Protein AF-A0A1V5PJX3-F1 (afdb_monomer)

Nearest PDB structures (foldseek):
  7xn7-assembly1_q  TM=4.315E-01  e=5.815E+00  Komagataella phaffii

Radius of gyration: 10.66 Å; Cα contacts (8 Å, |Δi|>4): 36; chains: 1; bounding box: 21×28×23 Å

pLDDT: mean 94.94, std 2.89, range [80.75, 97.12]

Foldseek 3Di:
DWDFDVVVTAIDDDDPDPDDDPVRVVVRCVRRVHDPVRVVVVVD

Sequence (44 aa):
MILRRDNPFAQTTVPDHKVIDRGTLKSILRKANLTVEEFIKYLY

Structure (mmCIF, N/CA/C/O backbone):
data_AF-A0A1V5PJX3-F1
#
_entry.id   AF-A0A1V5PJX3-F1
#
loop_
_atom_site.group_PDB
_atom_site.id
_atom_site.type_symbol
_atom_site.label_atom_id
_atom_site.label_alt_id
_atom_site.label_comp_id
_atom_site.label_asym_id
_atom_site.label_entity_id
_atom_site.label_seq_id
_atom_site.pdbx_PDB_ins_code
_atom_site.Cartn_x
_atom_site.Cartn_y
_atom_site.Cartn_z
_atom_site.occupancy
_atom_site.B_iso_or_equiv
_atom_site.auth_seq_id
_atom_site.auth_comp_id
_atom_site.auth_asym_id
_atom_site.auth_atom_id
_atom_site.pdbx_PDB_model_num
ATOM 1 N N . MET A 1 1 ? -2.399 -2.535 -13.432 1.00 87.25 1 MET A N 1
ATOM 2 C CA . MET A 1 1 ? -2.518 -1.062 -13.612 1.00 87.25 1 MET A CA 1
ATOM 3 C C . MET A 1 1 ? -1.479 -0.336 -12.750 1.00 87.25 1 MET A C 1
ATOM 5 O O . MET A 1 1 ? -1.147 -0.859 -11.688 1.00 87.25 1 MET A O 1
ATOM 9 N N . ILE A 1 2 ? -0.953 0.819 -13.190 1.00 93.38 2 ILE A N 1
ATOM 10 C CA . ILE A 1 2 ? -0.094 1.708 -12.374 1.00 93.38 2 ILE A CA 1
ATOM 11 C C . ILE A 1 2 ? -0.975 2.802 -11.760 1.00 93.38 2 ILE A C 1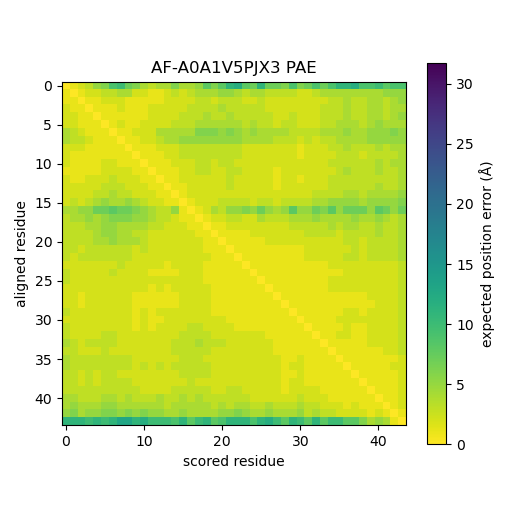
ATOM 13 O O . ILE A 1 2 ? -1.738 3.439 -12.479 1.00 93.38 2 ILE A O 1
ATOM 17 N N . LEU A 1 3 ? -0.859 3.016 -10.449 1.00 95.50 3 LEU A N 1
ATOM 18 C CA . LEU A 1 3 ? -1.548 4.068 -9.700 1.00 95.50 3 LEU A CA 1
ATOM 19 C C . LEU A 1 3 ? -0.524 5.059 -9.145 1.00 95.50 3 LEU A C 1
ATOM 21 O O . LEU A 1 3 ? 0.522 4.641 -8.642 1.00 95.5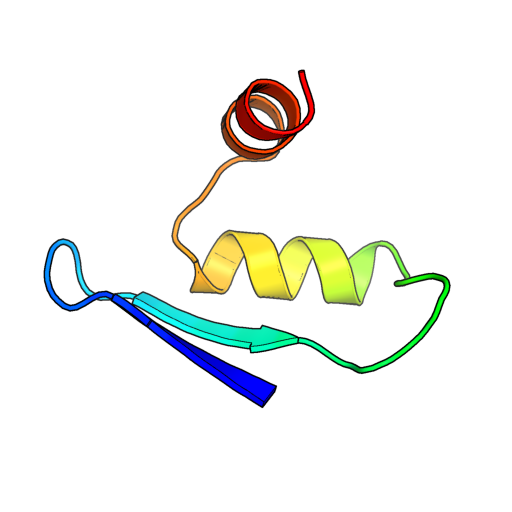0 3 LEU A O 1
ATOM 25 N N . ARG A 1 4 ? -0.829 6.357 -9.214 1.00 96.62 4 ARG A N 1
ATOM 26 C CA . ARG A 1 4 ? 0.047 7.442 -8.759 1.00 96.62 4 ARG A CA 1
ATOM 27 C C . ARG A 1 4 ? -0.763 8.546 -8.075 1.00 96.62 4 ARG A C 1
ATOM 29 O O . ARG A 1 4 ? -1.842 8.893 -8.541 1.00 96.62 4 ARG A O 1
ATOM 36 N N . ARG A 1 5 ? -0.206 9.105 -7.001 1.00 94.88 5 ARG A N 1
ATOM 37 C CA . ARG A 1 5 ? -0.654 10.317 -6.302 1.00 94.88 5 ARG A CA 1
ATOM 38 C C . ARG A 1 5 ? 0.530 11.275 -6.20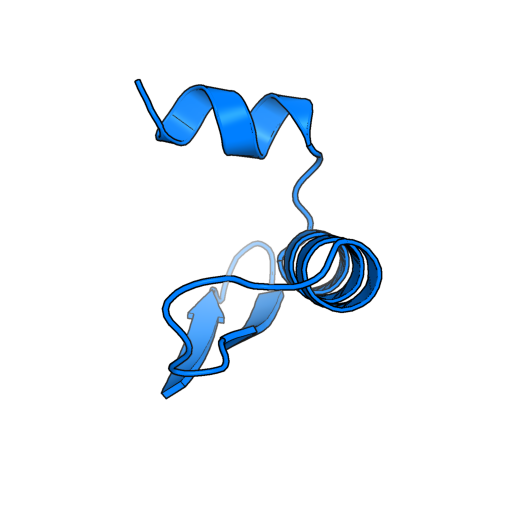0 1.00 94.88 5 ARG A C 1
ATOM 40 O O . ARG A 1 5 ? 1.623 10.833 -5.856 1.00 94.88 5 ARG A O 1
ATOM 47 N N . ASP A 1 6 ? 0.318 12.564 -6.454 1.00 96.44 6 ASP A N 1
ATOM 48 C CA . ASP A 1 6 ? 1.419 13.537 -6.468 1.00 96.44 6 ASP A CA 1
ATOM 49 C C . ASP A 1 6 ? 1.729 14.158 -5.094 1.00 96.44 6 ASP A C 1
ATOM 51 O O . ASP A 1 6 ? 2.902 14.349 -4.787 1.00 96.44 6 ASP A O 1
ATOM 55 N N . ASN A 1 7 ? 0.731 14.419 -4.233 1.00 94.50 7 ASN A N 1
ATOM 56 C CA . ASN A 1 7 ? 0.963 14.967 -2.888 1.00 94.50 7 ASN A CA 1
ATOM 57 C C . ASN A 1 7 ? 0.069 14.317 -1.804 1.00 94.50 7 ASN A C 1
ATOM 59 O O . ASN A 1 7 ? -1.156 14.411 -1.905 1.00 94.50 7 ASN A O 1
ATOM 63 N N . PRO A 1 8 ? 0.644 13.680 -0.763 1.00 93.00 8 PRO A N 1
ATOM 64 C CA . PRO A 1 8 ? 2.043 13.259 -0.696 1.00 93.00 8 PRO A CA 1
ATOM 65 C C . PRO A 1 8 ? 2.343 12.236 -1.799 1.00 93.00 8 PRO A C 1
ATOM 67 O O . PRO A 1 8 ? 1.476 11.431 -2.160 1.00 93.00 8 PRO A O 1
ATOM 70 N N . PHE A 1 9 ? 3.560 12.271 -2.342 1.00 95.50 9 PHE A N 1
ATOM 71 C CA . PHE A 1 9 ? 3.930 11.410 -3.462 1.00 95.50 9 PHE A CA 1
ATOM 72 C C . PHE A 1 9 ? 3.788 9.926 -3.098 1.00 95.50 9 PHE A C 1
ATOM 74 O O . PHE A 1 9 ? 4.307 9.470 -2.079 1.00 95.50 9 PHE A O 1
ATOM 81 N N . ALA A 1 10 ? 3.092 9.167 -3.943 1.00 96.94 10 ALA A N 1
ATOM 82 C CA . ALA A 1 10 ? 3.009 7.716 -3.852 1.00 96.94 10 ALA A CA 1
ATOM 83 C C . ALA A 1 10 ? 2.775 7.105 -5.236 1.00 96.94 10 ALA A C 1
ATOM 85 O O . ALA A 1 10 ? 2.034 7.651 -6.053 1.00 96.94 10 ALA A O 1
ATOM 86 N N . GLN A 1 11 ? 3.369 5.941 -5.493 1.00 96.62 11 GLN A N 1
ATOM 87 C CA . GLN A 1 11 ? 3.161 5.199 -6.733 1.00 96.62 11 GLN A CA 1
ATOM 88 C C . GLN A 1 11 ? 3.212 3.697 -6.460 1.00 96.62 11 GLN A C 1
ATOM 90 O O . GLN A 1 11 ? 4.111 3.204 -5.779 1.00 96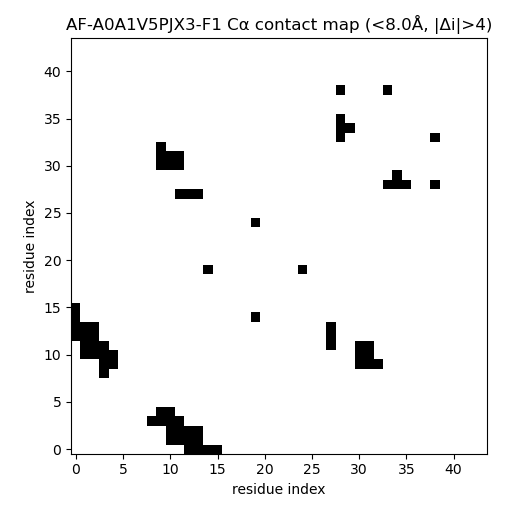.62 11 GLN A O 1
ATOM 95 N N . THR A 1 12 ? 2.255 2.951 -7.004 1.00 97.00 12 THR A N 1
ATOM 96 C CA . THR A 1 12 ? 2.187 1.498 -6.828 1.00 97.00 12 THR A CA 1
ATOM 97 C C . THR A 1 12 ? 1.573 0.807 -8.042 1.00 97.00 12 THR A C 1
ATOM 99 O O . THR A 1 12 ? 1.008 1.444 -8.932 1.00 97.00 12 THR A O 1
ATOM 102 N N . THR A 1 13 ? 1.692 -0.514 -8.087 1.00 96.38 13 THR A N 1
ATOM 103 C CA . THR A 1 13 ? 1.007 -1.372 -9.052 1.00 96.38 13 THR A CA 1
ATOM 104 C C . THR A 1 13 ? 0.054 -2.291 -8.314 1.00 96.38 13 THR A C 1
ATOM 106 O O . THR A 1 13 ? 0.381 -2.802 -7.245 1.00 96.38 13 THR A O 1
ATOM 109 N N . VAL A 1 14 ? -1.120 -2.513 -8.899 1.00 94.75 14 VAL A N 1
ATOM 110 C CA . VAL A 1 14 ? -2.093 -3.482 -8.384 1.00 94.75 14 VAL A CA 1
ATOM 111 C C . VAL A 1 14 ? -2.215 -4.613 -9.406 1.00 94.75 14 VAL A C 1
ATOM 113 O O . VAL A 1 14 ? -2.537 -4.325 -10.571 1.00 94.75 14 VAL A O 1
ATOM 116 N N . PRO A 1 15 ? -1.890 -5.862 -9.019 1.00 94.25 15 PRO A N 1
ATOM 117 C CA . PRO A 1 15 ? -2.138 -7.036 -9.842 1.00 94.25 15 PRO A CA 1
ATOM 118 C C . PRO A 1 15 ? -3.635 -7.208 -10.097 1.00 94.25 15 PRO A C 1
ATOM 120 O O . PRO A 1 15 ? -4.446 -6.999 -9.198 1.00 94.25 15 PRO A O 1
ATOM 123 N N . ASP A 1 16 ? -3.992 -7.626 -11.307 1.00 94.25 16 ASP A N 1
ATOM 124 C CA . ASP A 1 16 ? -5.375 -7.945 -11.663 1.00 94.25 16 ASP A CA 1
ATOM 125 C C . ASP A 1 16 ? -5.700 -9.401 -11.293 1.00 94.25 16 ASP A C 1
ATOM 127 O O . ASP A 1 16 ? -5.629 -10.316 -12.111 1.00 94.25 16 ASP A O 1
ATOM 131 N N . HIS A 1 17 ? -5.930 -9.639 -10.003 1.00 92.38 17 HIS A N 1
ATOM 132 C CA . HIS A 1 17 ? -6.258 -10.952 -9.453 1.00 92.38 17 HIS A CA 1
ATOM 133 C C . HIS A 1 17 ? -7.428 -10.806 -8.481 1.00 92.38 17 HIS A C 1
ATOM 135 O O . HIS A 1 17 ? -7.482 -9.855 -7.704 1.00 92.38 17 HIS A O 1
ATOM 141 N N . LYS A 1 18 ? -8.333 -11.793 -8.461 1.00 93.12 18 LYS A N 1
ATOM 142 C CA . LYS A 1 18 ? -9.490 -11.794 -7.546 1.00 93.12 18 LYS A CA 1
ATOM 143 C C . LYS A 1 18 ? -9.096 -11.821 -6.065 1.00 93.12 18 LYS A C 1
ATOM 145 O O . LYS A 1 18 ? -9.822 -11.290 -5.235 1.00 93.12 18 LYS A O 1
ATOM 150 N N . VAL A 1 19 ? -7.976 -12.467 -5.738 1.00 95.06 19 VAL A N 1
ATOM 151 C CA . VAL A 1 19 ? -7.445 -12.571 -4.374 1.00 95.06 19 VAL A CA 1
ATOM 152 C C . VAL A 1 19 ? -5.971 -12.209 -4.409 1.00 95.06 19 VAL A C 1
ATOM 154 O O . VAL A 1 19 ? -5.210 -12.756 -5.206 1.00 95.06 19 VAL A O 1
ATOM 157 N N . ILE A 1 20 ? -5.580 -11.293 -3.531 1.00 94.94 20 ILE A N 1
ATOM 158 C CA . ILE A 1 20 ? -4.199 -10.854 -3.357 1.00 94.94 20 ILE A CA 1
ATOM 159 C C . ILE A 1 20 ? -3.656 -11.510 -2.093 1.00 94.94 20 ILE A C 1
ATOM 161 O O . ILE A 1 20 ? -4.304 -11.488 -1.044 1.00 94.94 20 ILE A O 1
ATOM 165 N N . ASP A 1 21 ? -2.470 -12.107 -2.179 1.00 95.69 21 ASP A N 1
ATOM 166 C CA . ASP A 1 21 ? -1.825 -12.675 -1.003 1.00 95.69 21 ASP A CA 1
ATOM 167 C C . ASP A 1 21 ? -1.396 -11.57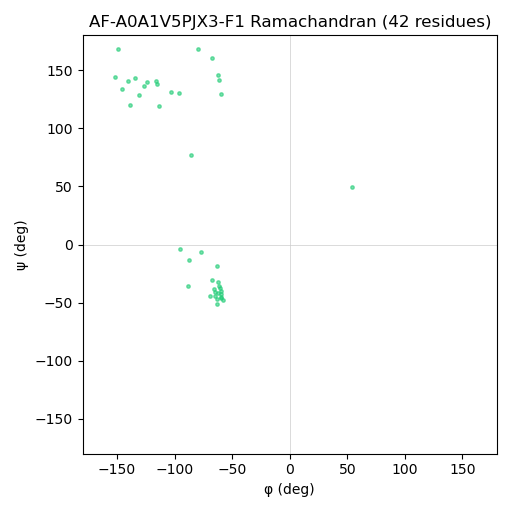4 -0.016 1.00 95.69 21 ASP A C 1
ATOM 169 O O . ASP A 1 21 ? -1.229 -10.398 -0.356 1.00 95.69 21 ASP A O 1
ATOM 173 N N . ARG A 1 22 ? -1.180 -11.963 1.243 1.00 96.31 22 ARG A N 1
ATOM 174 C CA . ARG A 1 22 ? -0.864 -11.018 2.324 1.00 96.31 22 ARG A CA 1
ATOM 175 C C . ARG A 1 22 ? 0.420 -10.221 2.072 1.00 96.31 22 ARG A C 1
ATOM 177 O O . ARG A 1 22 ? 0.482 -9.049 2.442 1.00 96.31 22 ARG A O 1
ATOM 184 N N . GLY A 1 23 ? 1.444 -10.838 1.480 1.00 96.81 23 GLY A N 1
ATOM 185 C CA . GLY A 1 23 ? 2.729 -10.189 1.216 1.00 96.81 23 GLY A CA 1
ATOM 186 C C . GLY A 1 23 ? 2.596 -9.117 0.141 1.00 96.81 23 GLY A C 1
ATOM 187 O O . GLY A 1 23 ? 3.059 -7.986 0.323 1.00 96.81 23 GLY A O 1
ATOM 188 N N . THR A 1 24 ? 1.885 -9.444 -0.935 1.00 96.12 24 THR A N 1
ATOM 189 C CA . THR A 1 24 ? 1.587 -8.509 -2.020 1.00 96.12 24 THR A CA 1
ATOM 190 C C . THR A 1 24 ? 0.727 -7.348 -1.532 1.00 96.12 24 THR A C 1
ATOM 192 O O . THR A 1 24 ? 1.096 -6.195 -1.760 1.00 96.12 24 THR A O 1
ATOM 195 N N . LEU A 1 25 ? -0.343 -7.611 -0.773 1.00 96.31 25 LEU A N 1
ATOM 196 C CA . LEU A 1 25 ? -1.183 -6.554 -0.199 1.00 96.31 25 LEU A CA 1
ATOM 197 C C . LEU A 1 25 ? -0.363 -5.615 0.697 1.00 96.31 25 LEU A C 1
ATOM 199 O O . LEU A 1 25 ? -0.404 -4.397 0.530 1.00 96.31 25 LEU A O 1
ATOM 203 N N . LYS A 1 26 ? 0.460 -6.171 1.594 1.00 96.62 26 LYS A N 1
ATOM 204 C CA . LYS A 1 26 ? 1.334 -5.385 2.477 1.00 96.62 26 LYS A CA 1
ATOM 205 C C . LYS A 1 26 ? 2.322 -4.514 1.694 1.00 96.62 26 LYS A C 1
ATOM 207 O O . LYS A 1 26 ? 2.566 -3.369 2.070 1.00 96.62 26 LYS A O 1
ATOM 212 N N . SER A 1 27 ? 2.885 -5.034 0.603 1.00 97.12 27 SER A N 1
ATOM 213 C CA . SER A 1 27 ? 3.792 -4.283 -0.275 1.00 97.12 27 SER A CA 1
ATOM 214 C C . SER A 1 27 ? 3.084 -3.114 -0.967 1.00 97.12 27 SER A C 1
ATOM 216 O O . SER A 1 27 ? 3.641 -2.016 -1.033 1.00 97.12 27 SER A O 1
ATOM 218 N N . ILE A 1 28 ? 1.846 -3.326 -1.430 1.00 96.94 28 ILE A N 1
ATOM 219 C CA . ILE A 1 28 ? 1.020 -2.289 -2.062 1.00 96.94 28 ILE A CA 1
ATOM 220 C C . ILE A 1 28 ? 0.717 -1.166 -1.069 1.00 96.94 28 ILE A C 1
ATOM 222 O O . ILE A 1 28 ? 0.992 -0.010 -1.385 1.00 96.94 28 ILE A O 1
ATOM 226 N N . LEU A 1 29 ? 0.218 -1.494 0.128 1.00 96.88 29 LEU A N 1
ATOM 227 C CA . LEU A 1 29 ? -0.126 -0.502 1.155 1.00 96.88 29 LEU A CA 1
ATOM 228 C C . LEU A 1 29 ? 1.090 0.332 1.570 1.00 9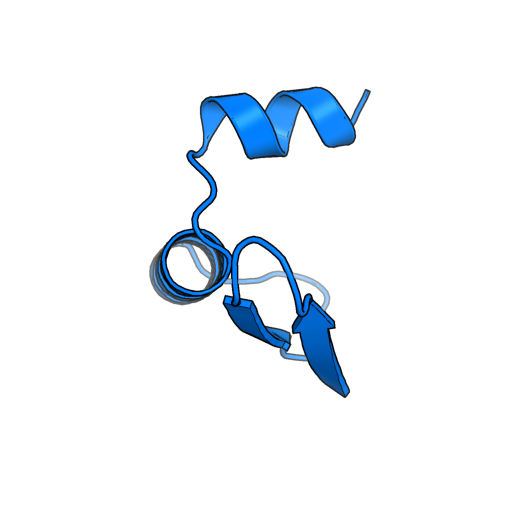6.88 29 LEU A C 1
ATOM 230 O O . LEU A 1 29 ? 1.022 1.559 1.609 1.00 96.88 29 LEU A O 1
ATOM 234 N N . ARG A 1 30 ? 2.248 -0.317 1.752 1.0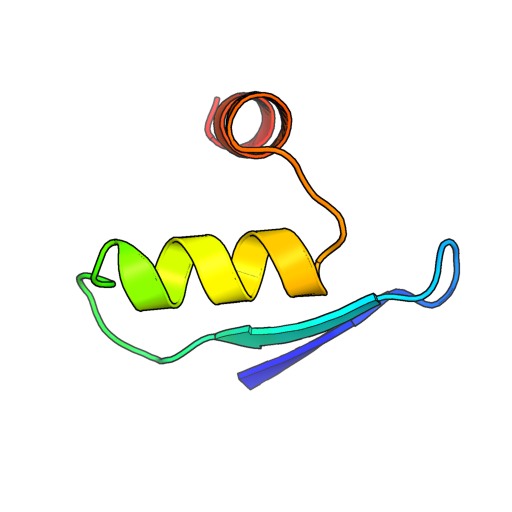0 96.81 30 ARG A N 1
ATOM 235 C CA . ARG A 1 30 ? 3.506 0.378 2.049 1.00 96.81 30 ARG A CA 1
ATOM 236 C C . ARG A 1 30 ? 3.893 1.370 0.950 1.00 96.81 30 ARG A C 1
ATOM 238 O O . ARG A 1 30 ? 4.263 2.495 1.258 1.00 96.81 30 ARG A O 1
ATOM 245 N N . LYS A 1 31 ? 3.810 0.977 -0.327 1.00 96.94 31 LYS A N 1
ATOM 246 C CA . LYS A 1 31 ? 4.110 1.868 -1.468 1.00 96.94 31 LYS A CA 1
ATOM 247 C C . LYS A 1 31 ? 3.094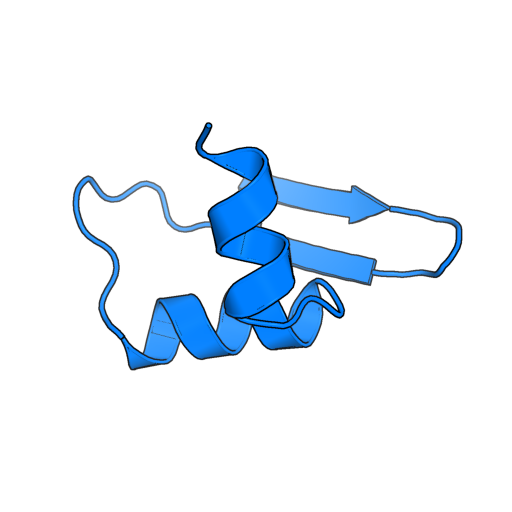 3.002 -1.620 1.00 96.94 31 LYS A C 1
ATOM 249 O O . LYS A 1 31 ? 3.447 4.079 -2.088 1.00 96.94 31 LYS A O 1
ATOM 254 N N . ALA A 1 32 ? 1.846 2.759 -1.225 1.00 96.31 32 ALA A N 1
ATOM 255 C CA . ALA A 1 32 ? 0.788 3.763 -1.191 1.00 96.31 32 ALA A CA 1
ATOM 256 C C . ALA A 1 32 ? 0.897 4.722 0.012 1.00 96.31 32 ALA A C 1
ATOM 258 O O . ALA A 1 32 ? 0.149 5.699 0.079 1.00 96.31 32 ALA A O 1
ATOM 259 N N . ASN A 1 33 ? 1.836 4.467 0.932 1.00 95.81 33 ASN A N 1
ATOM 260 C CA . ASN A 1 33 ? 1.972 5.162 2.208 1.00 95.81 33 ASN A CA 1
ATOM 261 C C . ASN A 1 33 ? 0.663 5.136 3.019 1.00 95.81 33 ASN A C 1
ATOM 263 O O . ASN A 1 33 ? 0.176 6.180 3.443 1.00 95.81 33 ASN A O 1
ATOM 267 N N . LEU A 1 34 ? 0.080 3.940 3.149 1.00 95.69 34 LEU A N 1
ATOM 268 C CA . LEU A 1 34 ? -1.147 3.672 3.898 1.00 95.69 34 LEU A CA 1
ATOM 269 C C . LEU A 1 34 ? -0.901 2.591 4.950 1.00 95.69 34 LEU A C 1
ATOM 271 O O . LEU A 1 34 ? -0.246 1.578 4.670 1.00 95.69 34 LEU A O 1
ATOM 275 N N . THR A 1 35 ? -1.475 2.766 6.138 1.00 95.62 35 THR A N 1
ATOM 276 C CA . THR A 1 35 ? -1.576 1.682 7.121 1.00 95.62 35 THR A CA 1
ATOM 277 C C . THR A 1 35 ? -2.737 0.739 6.794 1.00 95.62 35 THR A C 1
ATOM 279 O O . THR A 1 35 ? -3.586 1.018 5.943 1.00 95.62 35 THR A O 1
ATOM 282 N N . VAL A 1 36 ? -2.781 -0.415 7.467 1.00 94.75 36 VAL A N 1
ATOM 283 C CA . VAL A 1 36 ? -3.893 -1.368 7.313 1.00 94.75 36 VAL A CA 1
ATOM 284 C C . VAL A 1 36 ? -5.192 -0.761 7.846 1.00 94.75 36 VAL A C 1
ATOM 286 O O . VAL A 1 36 ? -6.246 -0.933 7.243 1.00 94.75 36 VAL A O 1
ATOM 289 N N . GLU A 1 37 ? -5.119 -0.012 8.942 1.00 96.19 37 GLU A N 1
ATOM 290 C CA . GLU A 1 37 ? -6.262 0.648 9.570 1.00 96.19 37 GLU A CA 1
ATOM 291 C C . GLU A 1 37 ? -6.852 1.724 8.655 1.00 96.19 37 GLU A C 1
ATOM 293 O O . GLU A 1 37 ? -8.067 1.787 8.486 1.00 96.19 37 GLU A O 1
ATOM 298 N N . GLU A 1 38 ? -6.007 2.549 8.029 1.00 95.94 38 GLU A N 1
ATOM 299 C CA . GLU A 1 38 ?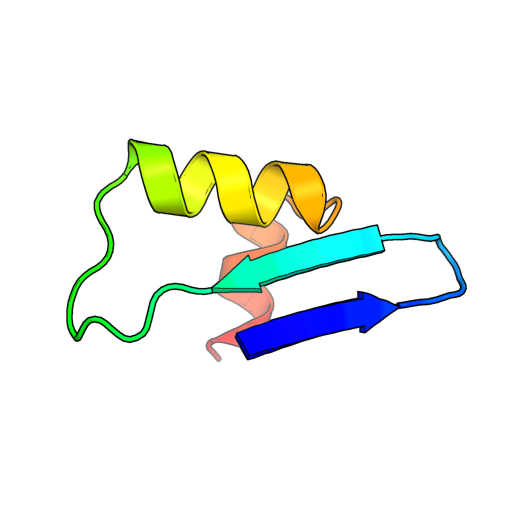 -6.440 3.535 7.033 1.00 95.94 38 GLU A CA 1
ATOM 300 C C . GLU A 1 38 ? -7.071 2.865 5.816 1.00 95.94 38 GLU A C 1
ATOM 302 O O . GLU A 1 38 ? -8.105 3.318 5.338 1.00 95.94 38 GLU A O 1
ATOM 307 N N . PHE A 1 39 ? -6.487 1.764 5.340 1.00 95.25 39 PHE A N 1
ATOM 308 C CA . PHE A 1 39 ? -7.050 1.006 4.230 1.00 95.25 39 PHE A CA 1
ATOM 309 C C . PHE A 1 39 ? -8.458 0.483 4.543 1.00 95.25 39 PHE A C 1
ATOM 311 O O . PHE A 1 39 ? -9.364 0.644 3.729 1.00 95.25 39 PHE A O 1
ATOM 318 N N . ILE A 1 40 ? -8.665 -0.087 5.733 1.00 96.12 40 ILE A N 1
ATOM 319 C CA . ILE A 1 40 ? -9.973 -0.610 6.157 1.00 96.12 40 ILE A CA 1
ATOM 320 C C . ILE A 1 40 ? -11.029 0.501 6.216 1.00 96.12 40 ILE A C 1
ATOM 322 O O . ILE A 1 40 ? -12.176 0.256 5.849 1.00 96.12 40 ILE A O 1
ATOM 326 N N . LYS A 1 41 ? -10.652 1.725 6.609 1.00 96.75 41 LYS A N 1
ATOM 327 C CA . LYS A 1 41 ? -11.567 2.881 6.633 1.00 96.75 41 LYS A CA 1
ATOM 328 C C . LYS A 1 41 ? -12.105 3.287 5.259 1.00 96.75 41 LYS A C 1
ATOM 330 O O . LYS A 1 41 ? -13.082 4.013 5.223 1.00 96.75 41 LYS A O 1
ATOM 335 N N . TYR A 1 42 ? -11.477 2.874 4.158 1.00 92.25 42 TYR A N 1
ATOM 336 C CA . TYR A 1 42 ? -11.959 3.172 2.803 1.00 92.25 42 TYR A CA 1
ATOM 337 C C . TYR A 1 42 ? -12.813 2.049 2.197 1.00 92.25 42 TYR A C 1
ATOM 339 O O . TYR A 1 42 ? -13.294 2.191 1.075 1.00 92.25 42 TYR A O 1
ATOM 347 N N . LEU A 1 43 ? -12.971 0.921 2.898 1.00 90.50 43 LEU A N 1
ATOM 348 C CA . LEU A 1 43 ? -13.814 -0.195 2.452 1.00 90.50 43 LEU A CA 1
ATOM 349 C C . LEU A 1 43 ? -15.279 -0.054 2.890 1.00 90.50 43 LEU A C 1
ATOM 351 O O . LEU A 1 43 ? -16.124 -0.793 2.387 1.00 90.50 43 LEU A O 1
ATOM 355 N N . TYR A 1 44 ? -15.557 0.865 3.815 1.00 80.75 44 TYR A N 1
ATOM 356 C CA . TYR A 1 44 ? -16.860 1.130 4.425 1.00 80.75 44 TYR A CA 1
ATOM 357 C C . TYR A 1 44 ? -17.109 2.635 4.462 1.00 80.75 44 TYR A C 1
ATOM 359 O O . TYR A 1 44 ? -18.288 3.027 4.335 1.00 80.75 44 TYR A O 1
#

Solvent-accessible surface area (backbone atoms only — not comparable to full-atom values): 2820 Å² total; per-residue (Å²): 94,84,47,77,46,78,84,77,72,27,55,40,62,53,82,97,59,98,74,74,55,71,68,59,48,53,51,38,33,56,40,56,73,44,54,73,69,61,54,55,64,74,77,112

Mean predicted aligned error: 2.62 Å

Secondary structure (DSSP, 8-state):
-EEEETTTTEEEE----SS--HHHHHHHHHHTT--HHHHHTT--